Protein AF-A0A170VZI8-F1 (afdb_monomer)

Foldseek 3Di:
DDDDDDDDDPPDDDDDDPPQPPVSVVVVVVVVVVVLVVVLVVVVVVLQVLLVVLVVLVVVCVVVVHDSPDPVNVVSLVVVLCVCVVPVVSVVVCLVVCDVPPLDPPRDPVSNVSSVVSVVVVD

Structure (mmCIF, N/CA/C/O backbone):
data_AF-A0A170VZI8-F1
#
_entry.id   AF-A0A170VZI8-F1
#
loop_
_atom_site.group_PDB
_atom_site.id
_atom_site.type_symbol
_atom_site.label_atom_id
_atom_site.label_alt_id
_atom_site.label_comp_id
_atom_site.label_asym_id
_atom_site.label_entity_id
_atom_site.label_seq_id
_atom_site.pdbx_PDB_ins_code
_atom_site.Cartn_x
_atom_site.Cartn_y
_atom_site.Cartn_z
_atom_site.occupancy
_atom_site.B_iso_or_equiv
_atom_site.auth_seq_id
_atom_site.auth_comp_id
_atom_site.auth_asym_id
_atom_site.auth_atom_id
_atom_site.pdbx_PDB_model_num
ATOM 1 N N . GLY A 1 1 ? -12.229 -20.309 83.183 1.00 37.69 1 GLY A N 1
ATOM 2 C CA . GLY A 1 1 ? -13.522 -20.922 82.845 1.00 37.69 1 GLY A CA 1
ATOM 3 C C . GLY A 1 1 ? -14.065 -20.205 81.638 1.00 37.69 1 GLY A C 1
ATOM 4 O O . GLY A 1 1 ? -14.194 -18.992 81.699 1.00 37.69 1 GLY A O 1
ATOM 5 N N . SER A 1 2 ? -14.248 -20.953 80.557 1.00 46.59 2 SER A N 1
ATOM 6 C CA . SER A 1 2 ? -14.752 -20.551 79.240 1.00 46.59 2 SER A CA 1
ATOM 7 C C . SER A 1 2 ? -16.246 -20.204 79.231 1.00 46.59 2 SER A C 1
ATOM 9 O O . SER A 1 2 ? -16.971 -20.709 80.084 1.00 46.59 2 SER A O 1
ATOM 11 N N . SER A 1 3 ? -16.678 -19.429 78.224 1.00 44.25 3 SER A N 1
ATOM 12 C CA . SER A 1 3 ? -17.831 -19.664 77.311 1.00 44.25 3 SER A CA 1
ATOM 13 C C . SER A 1 3 ? -17.948 -18.420 76.396 1.00 44.25 3 SER A C 1
ATOM 15 O O . SER A 1 3 ? -18.039 -17.325 76.937 1.00 44.25 3 SER A O 1
ATOM 17 N N . SER A 1 4 ? -17.748 -18.435 75.064 1.00 51.22 4 SER A N 1
ATOM 18 C CA . SER A 1 4 ? -18.505 -19.111 73.972 1.00 51.22 4 SER A CA 1
ATOM 19 C C . SER A 1 4 ? -19.983 -18.691 73.960 1.00 51.22 4 SER A C 1
ATOM 21 O O . SER A 1 4 ? -20.605 -18.786 75.012 1.00 51.22 4 SER A O 1
ATOM 23 N N . GLY A 1 5 ? -20.649 -18.271 72.879 1.00 46.31 5 GLY A N 1
ATOM 24 C CA . GLY A 1 5 ? -20.336 -17.890 71.489 1.00 46.31 5 GLY A CA 1
ATOM 25 C C . GLY A 1 5 ? -21.272 -16.711 71.118 1.00 46.31 5 GLY A C 1
ATOM 26 O O . GLY A 1 5 ? -21.998 -16.228 71.981 1.00 46.31 5 GLY A O 1
ATOM 27 N N . ASP A 1 6 ? -21.241 -16.127 69.927 1.00 46.81 6 ASP A N 1
ATOM 28 C CA . ASP A 1 6 ? -21.907 -16.688 68.748 1.00 46.81 6 ASP A CA 1
ATOM 29 C C . ASP A 1 6 ? -21.409 -15.977 67.482 1.00 46.81 6 ASP A C 1
ATOM 31 O O . ASP A 1 6 ? -21.193 -14.761 67.466 1.00 46.81 6 ASP A O 1
ATOM 35 N N . GLU A 1 7 ? -21.190 -16.773 66.446 1.00 54.03 7 GLU A N 1
ATOM 36 C CA . GLU A 1 7 ? -20.773 -16.365 65.116 1.00 54.03 7 GLU A CA 1
ATOM 37 C C . GLU A 1 7 ? -21.988 -15.805 64.365 1.00 54.03 7 GLU A C 1
ATOM 39 O O . GLU A 1 7 ? -23.049 -16.418 64.333 1.00 54.03 7 GLU A O 1
ATOM 44 N N . SER A 1 8 ? -21.842 -14.653 63.716 1.00 51.91 8 SER A N 1
ATOM 45 C CA . SER A 1 8 ? -22.744 -14.255 62.633 1.00 51.91 8 SER A CA 1
ATOM 46 C C . SER A 1 8 ? -21.906 -14.044 61.383 1.00 51.91 8 SER A C 1
ATOM 48 O O . SER A 1 8 ? -21.394 -12.962 61.106 1.00 51.91 8 SER A O 1
ATOM 50 N N . ASP A 1 9 ? -21.719 -15.170 60.698 1.00 50.62 9 ASP A N 1
ATOM 51 C CA . ASP A 1 9 ? -21.554 -15.275 59.256 1.00 50.62 9 ASP A CA 1
ATOM 52 C C . ASP A 1 9 ? -22.737 -14.564 58.578 1.00 50.62 9 ASP A C 1
ATOM 54 O O . ASP A 1 9 ? -23.856 -15.069 58.586 1.00 50.62 9 ASP A O 1
ATOM 58 N N . ASP A 1 10 ? -22.491 -13.373 58.032 1.00 47.78 10 ASP A N 1
ATOM 59 C CA . ASP A 1 10 ? -23.271 -12.849 56.909 1.00 47.78 10 ASP A CA 1
ATOM 60 C C . ASP A 1 10 ? -22.325 -12.764 55.711 1.00 47.78 10 ASP A C 1
ATOM 62 O O . ASP A 1 10 ? -21.735 -11.742 55.352 1.00 47.78 10 ASP A O 1
ATOM 66 N N . SER A 1 11 ? -22.094 -13.940 55.149 1.00 51.34 11 SER A N 1
ATOM 67 C CA . SER A 1 11 ? -21.756 -14.095 53.754 1.00 51.34 11 SER A CA 1
ATOM 68 C C . SER A 1 11 ? -22.866 -13.485 52.885 1.00 51.34 11 SER A C 1
ATOM 70 O O . SER A 1 11 ? -24.048 -13.701 53.126 1.00 51.34 11 SER A O 1
ATOM 72 N N . LEU A 1 12 ? -22.442 -12.824 51.796 1.00 53.53 12 LEU A N 1
ATOM 73 C CA . LEU A 1 12 ? -23.236 -12.374 50.636 1.00 53.53 12 LEU A CA 1
ATOM 74 C C . LEU A 1 12 ? -23.753 -10.921 50.659 1.00 53.53 12 LEU A C 1
ATOM 76 O O . LEU A 1 12 ? -24.951 -10.663 50.691 1.00 53.53 12 LEU A O 1
ATOM 80 N N . THR A 1 13 ? -22.867 -9.972 50.340 1.00 51.31 13 THR A N 1
ATOM 81 C CA . THR A 1 13 ? -23.243 -8.918 49.380 1.00 51.31 13 THR A CA 1
ATOM 82 C C . THR A 1 13 ? -22.274 -8.936 48.202 1.00 51.31 13 THR A C 1
ATOM 84 O O . THR A 1 13 ? -21.054 -8.960 48.342 1.00 51.31 13 THR A O 1
ATOM 87 N N . GLY A 1 14 ? -22.857 -9.122 47.021 1.00 46.75 14 GLY A N 1
ATOM 88 C CA . GLY A 1 14 ? -22.203 -9.620 45.823 1.00 46.75 14 GLY A CA 1
ATOM 89 C C . GLY A 1 14 ? -21.134 -8.697 45.251 1.00 46.75 14 GLY A C 1
ATOM 90 O O . GLY A 1 14 ? -21.361 -7.517 45.042 1.00 46.75 14 GLY A O 1
ATOM 91 N N . ARG A 1 15 ? -19.988 -9.286 44.907 1.00 52.03 15 ARG A N 1
ATOM 92 C CA . ARG A 1 15 ? -19.486 -9.438 43.527 1.00 52.03 15 ARG A CA 1
ATOM 93 C C . ARG A 1 15 ? -20.169 -8.551 42.461 1.00 52.03 15 ARG A C 1
ATOM 95 O O . ARG A 1 15 ? -20.765 -9.065 41.517 1.00 52.03 15 ARG A O 1
ATOM 102 N N . GLY A 1 16 ? -20.076 -7.237 42.609 1.00 51.66 16 GLY A N 1
ATOM 103 C CA . GLY A 1 16 ? -20.699 -6.284 41.702 1.00 51.66 16 GLY A CA 1
ATOM 104 C C . GLY A 1 16 ? -20.208 -4.871 41.952 1.00 51.66 16 GLY A C 1
ATOM 105 O O . GLY A 1 16 ? -20.904 -4.136 42.630 1.00 51.66 16 GLY A O 1
ATOM 106 N N . ASP A 1 17 ? -19.016 -4.538 41.443 1.00 53.81 17 ASP A N 1
ATOM 107 C CA . ASP A 1 17 ? -18.776 -3.282 40.704 1.00 53.81 17 ASP A CA 1
ATOM 108 C C . ASP A 1 17 ? -17.376 -3.215 40.048 1.00 53.81 17 ASP A C 1
ATOM 110 O O . ASP A 1 17 ? -16.732 -2.177 40.026 1.00 53.81 17 ASP A O 1
ATOM 114 N N . ASP A 1 18 ? -16.886 -4.304 39.443 1.00 59.69 18 ASP A N 1
ATOM 115 C CA . ASP A 1 18 ? -15.772 -4.208 38.472 1.00 59.69 18 ASP A CA 1
ATOM 116 C C . ASP A 1 18 ? -16.323 -3.828 37.080 1.00 59.69 18 ASP A C 1
ATOM 118 O O . ASP A 1 18 ? -15.967 -4.397 36.046 1.00 59.69 18 ASP A O 1
ATOM 122 N N . LYS A 1 19 ? -17.297 -2.909 37.043 1.00 65.31 19 LYS A N 1
ATOM 123 C CA . LYS A 1 19 ? -17.692 -2.255 35.797 1.00 65.31 19 LYS A CA 1
ATOM 124 C C . LYS A 1 19 ? -16.753 -1.063 35.635 1.00 65.31 19 LYS A C 1
ATOM 126 O O . LYS A 1 19 ? -16.730 -0.221 36.532 1.00 65.31 19 LYS A O 1
ATOM 131 N N . PRO A 1 20 ? -15.960 -0.989 34.550 1.00 72.06 20 PRO A N 1
ATOM 132 C CA . PRO A 1 20 ? -15.118 0.175 34.319 1.00 72.06 20 PRO A CA 1
ATOM 133 C C . PRO A 1 20 ? -16.000 1.423 34.365 1.00 72.06 20 PRO A C 1
ATOM 135 O O . PRO A 1 20 ? -17.077 1.445 33.766 1.00 72.06 20 PRO A O 1
ATOM 138 N N . THR A 1 21 ? -15.576 2.424 35.138 1.00 87.19 21 THR A N 1
ATOM 139 C CA . THR A 1 21 ? -16.302 3.692 35.229 1.00 87.19 21 THR A CA 1
ATOM 140 C C . THR A 1 21 ? -16.363 4.345 33.850 1.00 87.19 21 THR A C 1
ATOM 142 O O . THR A 1 21 ? -15.489 4.106 33.018 1.00 87.19 21 THR A O 1
ATOM 145 N N . GLU A 1 22 ? -17.363 5.191 33.609 1.00 87.19 22 GLU A N 1
ATOM 146 C CA . GLU A 1 22 ? -17.522 5.889 32.322 1.00 87.19 22 GLU A CA 1
ATOM 147 C C . GLU A 1 22 ? -16.230 6.607 31.892 1.00 87.19 22 GLU A C 1
ATOM 149 O O . GLU A 1 22 ? -15.781 6.471 30.762 1.00 87.19 22 GLU A O 1
ATOM 154 N N . GLU A 1 23 ? -15.550 7.261 32.839 1.00 89.38 23 GLU A N 1
ATOM 155 C CA . GLU A 1 23 ? -14.252 7.911 32.611 1.00 89.38 23 GLU A CA 1
ATOM 156 C C . GLU A 1 23 ? -13.143 6.910 32.224 1.00 89.38 23 GLU A C 1
ATOM 158 O O . GLU A 1 23 ? -12.278 7.201 31.396 1.00 89.38 23 GLU A O 1
ATOM 163 N N . MET A 1 24 ? -13.144 5.703 32.808 1.00 87.94 24 MET A N 1
ATOM 164 C CA . MET A 1 24 ? -12.201 4.648 32.423 1.00 87.94 24 MET A CA 1
ATOM 165 C C . MET A 1 24 ? -12.496 4.114 31.021 1.00 87.94 24 MET A C 1
ATOM 167 O O . MET A 1 24 ? -11.546 3.808 30.302 1.00 87.94 24 MET A O 1
ATOM 171 N N . VAL A 1 25 ? -13.771 4.012 30.636 1.00 90.94 25 VAL A N 1
ATOM 172 C CA . VAL A 1 25 ? -14.189 3.597 29.289 1.00 90.94 25 VAL A CA 1
ATOM 173 C C . VAL A 1 25 ? -13.769 4.644 28.262 1.00 90.94 25 VAL A C 1
ATOM 175 O O . VAL A 1 25 ? -13.033 4.300 27.341 1.00 90.94 25 VAL A O 1
ATOM 178 N N . GLU A 1 26 ? -14.106 5.916 28.478 1.00 93.62 26 GLU A N 1
ATOM 179 C CA . GLU A 1 26 ? -13.750 7.027 27.584 1.00 93.62 26 GLU A CA 1
ATOM 180 C C . GLU A 1 26 ? -12.230 7.092 27.354 1.00 93.62 26 GLU A C 1
ATOM 182 O O . GLU A 1 26 ? -11.742 7.159 26.225 1.00 93.62 26 GLU A O 1
ATOM 187 N N . ARG A 1 27 ? -11.441 6.943 28.425 1.00 92.38 27 ARG A N 1
ATOM 188 C CA . ARG A 1 27 ? -9.978 6.916 28.319 1.00 92.38 27 ARG A CA 1
ATOM 189 C C . ARG A 1 27 ? -9.447 5.682 27.583 1.00 92.38 27 ARG A C 1
ATOM 191 O O . ARG A 1 27 ? -8.376 5.742 26.972 1.00 92.38 27 ARG A O 1
ATOM 198 N N . MET A 1 28 ? -10.116 4.535 27.692 1.00 92.06 28 MET A N 1
ATOM 199 C CA . MET A 1 28 ? -9.748 3.340 26.926 1.00 92.06 28 MET A CA 1
ATOM 200 C C . MET A 1 28 ? -10.073 3.512 25.440 1.00 92.06 28 MET A C 1
ATOM 202 O O . MET A 1 28 ? -9.267 3.091 24.609 1.00 92.06 28 MET A O 1
ATOM 206 N N . GLU A 1 29 ? -11.187 4.161 25.111 1.00 93.50 29 GLU A N 1
ATOM 207 C CA . GLU A 1 29 ? -11.583 4.478 23.737 1.00 93.50 29 GLU A CA 1
ATOM 208 C C . GLU A 1 29 ? -10.603 5.461 23.080 1.00 93.50 29 GLU A C 1
ATOM 210 O O . GLU A 1 29 ? -10.072 5.159 22.013 1.00 93.50 29 GLU A O 1
ATOM 215 N N . GLU A 1 30 ? -10.229 6.553 23.756 1.00 95.19 30 GLU A N 1
ATOM 216 C CA . GLU A 1 30 ? -9.240 7.521 23.245 1.00 95.19 30 GLU A CA 1
ATOM 217 C C . GLU A 1 30 ? -7.880 6.855 22.943 1.00 95.19 30 GLU A C 1
ATOM 219 O O . GLU A 1 30 ? -7.228 7.101 21.918 1.00 95.19 30 GLU A O 1
ATOM 224 N N . ARG A 1 31 ? -7.443 5.948 23.827 1.00 94.31 31 ARG A N 1
ATOM 225 C CA . ARG A 1 31 ? -6.212 5.168 23.626 1.00 94.31 31 ARG A CA 1
ATOM 226 C C . ARG A 1 31 ? -6.326 4.216 22.444 1.00 94.31 31 ARG A C 1
ATOM 228 O O . ARG A 1 31 ? -5.343 4.035 21.724 1.00 94.31 31 ARG A O 1
ATOM 235 N N . LEU A 1 32 ? -7.489 3.594 22.263 1.00 93.81 32 LEU A N 1
ATOM 236 C CA . LEU A 1 32 ? -7.747 2.702 21.142 1.00 93.81 32 LEU A CA 1
ATOM 237 C C . LEU A 1 32 ? -7.690 3.469 19.817 1.00 93.81 32 LEU A C 1
ATOM 239 O O . LEU A 1 32 ? -7.010 3.016 18.898 1.00 93.81 32 LEU A O 1
ATOM 243 N N . GLU A 1 33 ? -8.329 4.635 19.732 1.00 95.06 33 GLU A N 1
ATOM 244 C CA . GLU A 1 33 ? -8.301 5.487 18.538 1.00 95.06 33 GLU A CA 1
ATOM 245 C C . GLU A 1 33 ? -6.880 5.936 18.192 1.00 95.06 33 GLU A C 1
ATOM 247 O O . GLU A 1 33 ? -6.450 5.819 17.042 1.00 95.06 33 GLU A O 1
ATOM 252 N N . THR A 1 34 ? -6.111 6.366 19.197 1.00 96.00 34 THR A N 1
ATOM 253 C CA . THR A 1 34 ? -4.702 6.747 19.018 1.00 96.00 34 THR A CA 1
ATOM 254 C C . THR A 1 34 ? -3.883 5.575 18.472 1.00 96.00 34 THR A C 1
ATOM 256 O O . THR A 1 34 ? -3.192 5.709 17.462 1.00 96.00 34 THR A O 1
ATOM 259 N N . ALA A 1 35 ? -4.009 4.393 19.085 1.00 95.81 35 ALA A N 1
ATOM 260 C CA . ALA A 1 35 ? -3.281 3.201 18.660 1.00 95.81 35 ALA A CA 1
ATOM 261 C C . ALA A 1 35 ? -3.666 2.751 17.239 1.00 95.81 35 ALA A C 1
ATOM 263 O O . ALA A 1 35 ? -2.806 2.327 16.464 1.00 95.81 35 ALA A O 1
ATOM 264 N N . GLN A 1 36 ? -4.945 2.863 16.871 1.00 93.12 36 GLN A N 1
ATOM 265 C CA . GLN A 1 36 ? -5.414 2.582 15.513 1.00 93.12 36 GLN A CA 1
ATOM 266 C C . GLN A 1 36 ? -4.866 3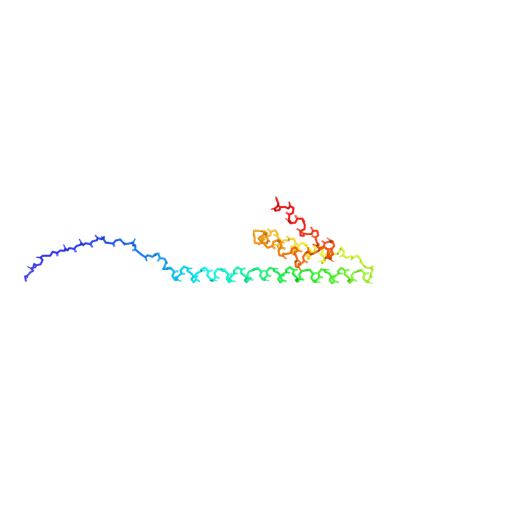.595 14.498 1.00 93.12 36 GLN A C 1
ATOM 268 O O . GLN A 1 36 ? -4.482 3.204 13.392 1.00 93.12 36 GLN A O 1
ATOM 273 N N . GLY A 1 37 ? -4.788 4.875 14.868 1.00 95.25 37 GLY A N 1
ATOM 274 C CA . GLY A 1 37 ? -4.157 5.921 14.064 1.00 95.25 37 GLY A CA 1
ATOM 275 C C . GLY A 1 37 ? -2.676 5.636 13.807 1.00 95.25 37 GLY A C 1
ATOM 276 O O . GLY A 1 37 ? -2.228 5.657 12.657 1.00 95.25 37 GLY A O 1
ATOM 277 N N . ASP A 1 38 ? -1.931 5.276 14.850 1.00 96.25 38 ASP A N 1
ATOM 278 C CA . ASP A 1 38 ? -0.516 4.909 14.746 1.00 96.25 38 ASP A CA 1
ATOM 279 C C . ASP A 1 38 ? -0.309 3.656 13.890 1.00 96.25 38 ASP A C 1
ATOM 281 O O . ASP A 1 38 ? 0.576 3.623 13.031 1.00 96.25 38 ASP A O 1
ATOM 285 N N . GLN A 1 39 ? -1.161 2.640 14.058 1.00 95.06 39 GLN A N 1
ATOM 286 C CA . GLN A 1 39 ? -1.125 1.432 13.236 1.00 95.06 39 GLN A CA 1
ATOM 287 C C . GLN A 1 39 ? -1.368 1.751 11.755 1.00 95.06 39 GLN A C 1
ATOM 289 O O . GLN A 1 39 ? -0.627 1.266 10.894 1.00 95.06 39 GLN A O 1
ATOM 294 N N . LYS A 1 40 ? -2.364 2.590 11.442 1.00 95.00 40 LYS A N 1
ATOM 295 C CA . LYS A 1 40 ? -2.620 3.058 10.072 1.00 95.00 40 LYS A CA 1
ATOM 296 C C . LYS A 1 40 ? -1.388 3.754 9.498 1.00 95.00 40 LYS A C 1
ATOM 298 O O . LYS A 1 40 ? -0.956 3.423 8.394 1.00 95.00 40 LYS A O 1
ATOM 303 N N . ASN A 1 41 ? -0.805 4.685 10.249 1.00 96.31 41 ASN A N 1
ATOM 304 C CA . ASN A 1 41 ? 0.380 5.429 9.824 1.00 96.31 41 ASN A CA 1
ATOM 305 C C . ASN A 1 41 ? 1.574 4.503 9.569 1.00 96.31 41 ASN A C 1
ATOM 307 O O . ASN A 1 41 ? 2.285 4.676 8.579 1.00 96.31 41 ASN A O 1
ATOM 311 N N . LEU A 1 42 ? 1.762 3.478 10.403 1.00 96.56 42 LEU A N 1
ATOM 312 C CA . LEU A 1 42 ? 2.810 2.482 10.210 1.00 96.56 42 LEU A CA 1
ATOM 313 C C . LEU A 1 42 ? 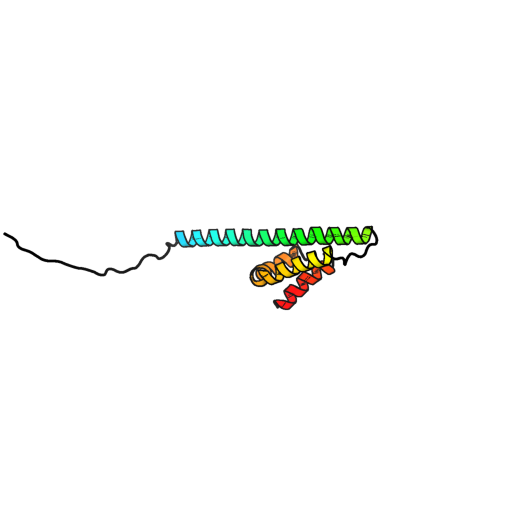2.643 1.730 8.882 1.00 96.56 42 LEU A C 1
ATOM 315 O O . LEU A 1 42 ? 3.612 1.602 8.133 1.00 96.56 42 LEU A O 1
ATOM 319 N N . PHE A 1 43 ? 1.427 1.283 8.550 1.00 96.50 43 PHE A N 1
ATOM 320 C CA . PHE A 1 43 ? 1.163 0.644 7.257 1.00 96.50 43 PHE A CA 1
ATOM 321 C C . PHE A 1 43 ? 1.434 1.586 6.083 1.00 96.50 43 PHE A C 1
ATOM 323 O O . PHE A 1 43 ? 2.095 1.180 5.128 1.00 96.50 43 PHE A O 1
ATOM 330 N N . LEU A 1 44 ? 0.992 2.846 6.162 1.00 96.44 44 LEU A N 1
ATOM 331 C CA . LEU A 1 44 ? 1.260 3.838 5.116 1.00 96.44 44 LEU A CA 1
ATOM 332 C C . LEU A 1 44 ? 2.763 4.025 4.883 1.00 96.44 44 LEU A C 1
ATOM 334 O O . LEU A 1 44 ? 3.209 4.000 3.737 1.00 96.44 44 LEU A O 1
ATOM 338 N N . ILE A 1 45 ? 3.556 4.133 5.953 1.00 97.50 45 ILE A N 1
ATOM 339 C CA . ILE A 1 45 ? 5.018 4.248 5.860 1.00 97.50 45 ILE A CA 1
ATOM 340 C C . ILE A 1 45 ? 5.619 3.004 5.199 1.00 97.50 45 ILE A C 1
ATOM 342 O O . ILE A 1 45 ? 6.477 3.129 4.325 1.00 97.50 45 ILE A O 1
ATOM 346 N N . ILE A 1 46 ? 5.178 1.804 5.587 1.00 97.19 46 ILE A N 1
ATOM 347 C CA . ILE A 1 46 ? 5.667 0.547 5.005 1.00 97.19 46 ILE A CA 1
ATOM 348 C C . ILE A 1 46 ? 5.378 0.503 3.499 1.00 97.19 46 ILE A C 1
ATOM 350 O O . ILE A 1 46 ? 6.295 0.264 2.711 1.00 97.19 46 ILE A O 1
ATOM 354 N N . PHE A 1 47 ? 4.141 0.781 3.083 1.00 98.00 47 PHE A N 1
ATOM 355 C CA . PHE A 1 47 ? 3.764 0.771 1.668 1.00 98.00 47 PHE A CA 1
ATOM 356 C C . PHE A 1 47 ? 4.499 1.842 0.867 1.00 98.00 47 PHE A C 1
ATOM 358 O O . PHE A 1 47 ? 5.037 1.543 -0.197 1.00 98.00 47 PHE A O 1
ATOM 365 N N . GLN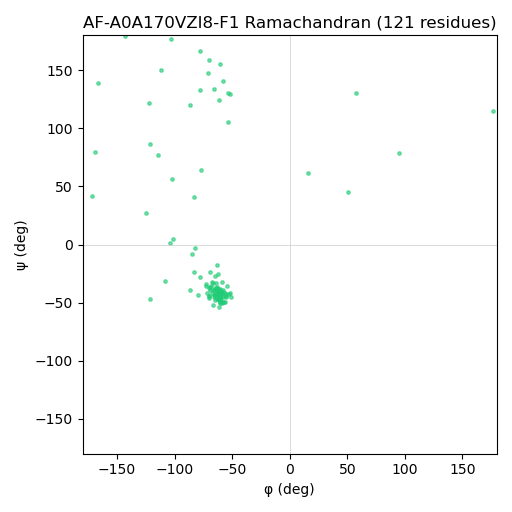 A 1 48 ? 4.620 3.056 1.405 1.00 97.94 48 GLN A N 1
ATOM 366 C CA . GLN A 1 48 ? 5.385 4.122 0.768 1.00 97.94 48 GLN A CA 1
ATOM 367 C C . GLN A 1 48 ? 6.855 3.725 0.573 1.00 97.94 48 GLN A C 1
ATOM 369 O O . GLN A 1 48 ? 7.433 4.001 -0.477 1.00 97.94 48 GLN A O 1
ATOM 374 N N . ARG A 1 49 ? 7.469 3.041 1.550 1.00 98.38 49 ARG A N 1
ATOM 375 C CA . ARG A 1 49 ? 8.847 2.543 1.423 1.00 98.38 49 ARG A CA 1
ATOM 376 C C . ARG A 1 49 ? 8.975 1.482 0.337 1.00 98.38 49 ARG A C 1
ATOM 378 O O . ARG A 1 49 ? 9.928 1.565 -0.431 1.00 98.38 49 ARG A O 1
ATOM 385 N N . PHE A 1 50 ? 8.034 0.541 0.242 1.00 98.44 50 PHE A N 1
ATOM 386 C CA . PHE A 1 50 ? 8.017 -0.443 -0.845 1.00 98.44 50 PHE A CA 1
ATOM 387 C C . PHE A 1 50 ? 7.869 0.214 -2.215 1.00 98.44 50 PHE A C 1
ATOM 389 O O . PHE A 1 50 ? 8.655 -0.087 -3.109 1.00 98.44 50 PHE A O 1
ATOM 396 N N . ILE A 1 51 ? 6.914 1.135 -2.363 1.00 98.19 51 ILE A N 1
ATOM 397 C CA . ILE A 1 51 ? 6.703 1.885 -3.607 1.00 98.19 51 ILE A CA 1
ATOM 398 C C . ILE A 1 51 ? 7.987 2.611 -4.001 1.00 98.19 51 ILE A C 1
ATOM 400 O O . ILE A 1 51 ? 8.461 2.454 -5.117 1.00 98.19 51 ILE A O 1
ATOM 404 N N . MET A 1 52 ? 8.604 3.336 -3.066 1.00 98.25 52 MET A N 1
ATOM 405 C CA . MET A 1 52 ? 9.813 4.110 -3.337 1.00 98.25 52 MET A CA 1
ATOM 406 C C . MET A 1 52 ? 10.965 3.235 -3.859 1.00 98.25 52 MET A C 1
ATOM 408 O O . MET A 1 52 ? 11.559 3.571 -4.880 1.00 98.25 52 MET A O 1
ATOM 412 N N . ILE A 1 53 ? 11.269 2.110 -3.197 1.00 98.25 53 ILE A N 1
ATOM 413 C CA . ILE A 1 53 ? 12.393 1.248 -3.607 1.00 98.25 53 ILE A CA 1
ATOM 414 C C . ILE A 1 53 ? 12.104 0.471 -4.896 1.00 98.25 53 ILE A C 1
ATOM 416 O O . ILE A 1 53 ? 13.018 0.242 -5.686 1.00 98.25 53 ILE A O 1
ATOM 420 N N . LEU A 1 54 ? 10.852 0.060 -5.121 1.00 98.56 54 LEU A N 1
ATOM 421 C CA . LEU A 1 54 ? 10.456 -0.633 -6.346 1.00 98.56 54 LEU A CA 1
ATOM 422 C C . LEU A 1 54 ? 10.486 0.333 -7.532 1.00 98.56 54 LEU A C 1
ATOM 424 O O . LEU A 1 54 ? 11.082 0.004 -8.552 1.00 98.56 54 LEU A O 1
ATOM 428 N N . SER A 1 55 ? 9.937 1.540 -7.380 1.00 98.31 55 SER A N 1
ATOM 429 C CA . SER A 1 55 ? 9.982 2.572 -8.418 1.00 98.31 55 SER A CA 1
ATOM 430 C C . SER A 1 55 ? 11.416 2.988 -8.746 1.00 98.31 55 SER A C 1
ATOM 432 O O . SER A 1 55 ? 11.755 3.094 -9.921 1.00 98.31 55 SER A O 1
ATOM 434 N N . GLU A 1 56 ? 12.289 3.165 -7.744 1.00 98.19 56 GLU A N 1
ATOM 435 C CA . GLU A 1 56 ? 13.713 3.450 -7.990 1.00 98.19 56 GLU A CA 1
ATOM 436 C C . GLU A 1 56 ? 14.369 2.340 -8.824 1.00 98.19 56 GLU A C 1
ATOM 438 O O . GLU A 1 56 ? 15.097 2.622 -9.777 1.00 98.19 56 GLU A O 1
ATOM 443 N N . HIS A 1 57 ? 14.098 1.075 -8.489 1.00 98.19 57 HIS A N 1
ATOM 444 C CA . HIS A 1 57 ? 14.627 -0.071 -9.224 1.00 98.19 57 HIS A CA 1
ATOM 445 C C . HIS A 1 57 ? 14.140 -0.108 -10.675 1.00 98.19 57 HIS A C 1
ATOM 447 O O . HIS A 1 57 ? 14.956 -0.266 -11.582 1.00 98.19 57 HIS A O 1
ATOM 453 N N . LEU A 1 58 ? 12.839 0.086 -10.901 1.00 97.88 58 LEU A N 1
ATOM 454 C CA . LEU A 1 58 ? 12.247 0.095 -12.241 1.00 97.88 58 LEU A CA 1
ATOM 455 C C . LEU A 1 58 ? 12.843 1.212 -13.107 1.00 97.88 58 LEU A C 1
ATOM 457 O O . LEU A 1 58 ? 13.320 0.941 -14.207 1.00 97.88 58 LEU A O 1
ATOM 461 N N . VAL A 1 59 ? 12.926 2.435 -12.573 1.00 97.94 59 VAL A N 1
ATOM 462 C CA . VAL A 1 59 ? 13.523 3.586 -13.273 1.00 97.94 59 VAL A CA 1
ATOM 463 C C . VAL A 1 59 ? 15.002 3.349 -13.587 1.00 97.94 59 VAL A C 1
ATOM 465 O O . VAL A 1 59 ? 15.467 3.673 -14.682 1.00 97.94 59 VAL A O 1
ATOM 468 N N . ARG A 1 60 ? 15.764 2.769 -12.652 1.00 97.50 60 ARG A N 1
ATOM 469 C CA . ARG A 1 60 ? 17.182 2.452 -12.874 1.00 97.50 60 ARG A CA 1
ATOM 470 C C . ARG A 1 60 ? 17.357 1.392 -13.963 1.00 97.50 60 ARG A C 1
ATOM 472 O O . ARG A 1 60 ? 18.241 1.541 -14.800 1.00 97.50 60 ARG A O 1
ATOM 479 N N . CYS A 1 61 ? 16.543 0.339 -13.957 1.00 97.56 61 CYS A N 1
ATOM 480 C CA . CYS A 1 61 ? 16.586 -0.699 -14.985 1.00 97.56 61 CYS A CA 1
ATOM 481 C C . CYS A 1 61 ? 16.230 -0.155 -16.372 1.00 97.56 61 CYS A C 1
ATOM 483 O O . CYS A 1 61 ? 16.936 -0.474 -17.326 1.00 97.56 61 CYS A O 1
ATOM 485 N N . ASP A 1 62 ? 15.215 0.705 -16.466 1.00 96.50 62 ASP A N 1
ATOM 486 C CA . ASP A 1 62 ? 14.842 1.379 -17.714 1.00 96.50 62 ASP A CA 1
ATOM 487 C C . ASP A 1 62 ? 15.984 2.270 -18.235 1.00 96.50 62 ASP A C 1
ATOM 489 O O . ASP A 1 62 ? 16.425 2.133 -19.376 1.00 96.50 62 ASP A O 1
ATOM 493 N N . THR A 1 63 ? 16.573 3.090 -17.355 1.00 97.69 63 THR A N 1
ATOM 494 C CA . THR A 1 63 ? 17.709 3.973 -17.689 1.00 97.69 63 THR A CA 1
ATOM 495 C C . THR A 1 63 ? 18.934 3.194 -18.179 1.00 97.69 63 THR A C 1
ATOM 497 O O . THR A 1 63 ? 19.604 3.604 -19.127 1.00 97.69 63 THR A O 1
ATOM 500 N N . ASP A 1 64 ? 19.235 2.063 -17.540 1.00 97.19 64 ASP A N 1
ATOM 501 C CA . ASP A 1 64 ? 20.376 1.210 -17.880 1.00 97.19 64 ASP A CA 1
ATOM 502 C C . ASP A 1 64 ? 20.089 0.252 -19.055 1.00 97.19 64 ASP A C 1
ATOM 504 O O . ASP A 1 64 ? 20.983 -0.503 -19.451 1.00 97.19 64 ASP A O 1
ATOM 508 N N . ASN A 1 65 ? 18.860 0.243 -19.590 1.00 96.00 65 ASN A N 1
ATOM 509 C CA . ASN A 1 65 ? 18.360 -0.723 -20.571 1.00 96.00 65 ASN A CA 1
ATOM 510 C C . ASN A 1 65 ? 18.599 -2.188 -20.140 1.00 96.00 65 ASN A C 1
ATOM 512 O O . ASN A 1 65 ? 19.094 -3.023 -20.905 1.00 96.00 65 ASN A O 1
ATOM 516 N N . LYS A 1 66 ? 18.300 -2.482 -18.869 1.00 95.62 66 LYS A N 1
ATOM 517 C CA . LYS A 1 66 ? 18.423 -3.804 -18.238 1.00 95.62 66 LYS A CA 1
ATOM 518 C C . LYS A 1 66 ? 17.051 -4.372 -17.910 1.00 95.62 66 LYS A C 1
ATOM 520 O O . LYS A 1 66 ? 16.128 -3.649 -17.553 1.00 95.62 66 LYS A O 1
ATOM 525 N N . GLU A 1 67 ? 16.952 -5.696 -17.924 1.00 96.38 67 GLU A N 1
ATOM 526 C CA . GLU A 1 67 ? 15.761 -6.397 -17.450 1.00 96.38 67 GLU A CA 1
ATOM 527 C C . GLU A 1 67 ? 15.517 -6.106 -15.959 1.00 96.38 67 GLU A C 1
ATOM 529 O O . GLU A 1 67 ? 16.397 -6.307 -15.112 1.00 96.38 67 GLU A O 1
ATOM 534 N N . PHE A 1 68 ? 14.323 -5.603 -15.636 1.00 97.19 68 PHE A N 1
ATOM 535 C CA . PHE A 1 68 ? 13.949 -5.303 -14.254 1.00 97.19 68 PHE A CA 1
ATOM 536 C C . PHE A 1 68 ? 13.556 -6.556 -13.468 1.00 97.19 68 PHE A C 1
ATOM 538 O O . PHE A 1 68 ? 13.749 -6.579 -12.249 1.00 97.19 68 PHE A O 1
ATOM 545 N N . ASP A 1 69 ? 13.046 -7.586 -14.153 1.00 97.00 69 ASP A N 1
ATOM 546 C CA . ASP A 1 69 ? 12.515 -8.821 -13.572 1.00 97.00 69 ASP A CA 1
ATOM 547 C C . ASP A 1 69 ? 13.625 -9.786 -13.123 1.00 97.00 69 ASP A C 1
ATOM 549 O O . ASP A 1 69 ? 13.815 -10.894 -13.623 1.00 97.00 69 ASP A O 1
ATOM 553 N N . ASN A 1 70 ? 14.401 -9.333 -12.146 1.00 96.25 70 ASN A N 1
ATOM 554 C CA . ASN A 1 70 ? 15.470 -10.102 -11.536 1.00 96.25 70 ASN A CA 1
ATOM 555 C C . ASN A 1 70 ? 15.062 -10.658 -10.162 1.00 96.25 70 ASN A C 1
ATOM 557 O O . ASN A 1 70 ? 13.986 -10.386 -9.626 1.00 96.25 70 ASN A O 1
ATOM 561 N N . TYR A 1 71 ? 15.962 -11.434 -9.555 1.00 97.75 71 TYR A N 1
ATOM 562 C CA . TYR A 1 71 ? 15.726 -12.056 -8.251 1.00 97.75 71 TYR A CA 1
ATOM 563 C C . TYR A 1 71 ? 15.347 -11.050 -7.152 1.00 97.75 71 TYR A C 1
ATOM 565 O O . TYR A 1 71 ? 14.437 -11.314 -6.367 1.00 97.75 71 TYR A O 1
ATOM 573 N N . TRP A 1 72 ? 16.021 -9.896 -7.096 1.00 97.69 72 TRP A N 1
ATOM 574 C CA . TRP A 1 72 ? 15.743 -8.873 -6.088 1.00 97.69 72 TRP A CA 1
ATOM 575 C C . TRP A 1 72 ? 14.348 -8.275 -6.274 1.00 97.69 72 TRP A C 1
ATOM 577 O O . TRP A 1 72 ? 13.613 -8.139 -5.295 1.00 97.69 72 TRP A O 1
ATOM 587 N N . TYR A 1 73 ? 13.959 -7.985 -7.518 1.00 98.31 73 TYR A N 1
ATOM 588 C CA . TYR A 1 73 ? 12.631 -7.466 -7.835 1.00 98.31 73 TYR A CA 1
ATOM 589 C C . TYR A 1 73 ? 11.539 -8.463 -7.443 1.00 98.31 73 TYR A C 1
ATOM 591 O O . TYR A 1 73 ? 10.678 -8.124 -6.634 1.00 98.31 73 TYR A O 1
ATOM 599 N N . ARG A 1 74 ? 11.632 -9.717 -7.913 1.00 98.00 74 ARG A N 1
ATOM 600 C CA . ARG A 1 74 ? 10.666 -10.787 -7.596 1.00 98.00 74 ARG A CA 1
ATOM 601 C C . ARG A 1 74 ? 10.513 -11.001 -6.094 1.00 98.00 74 ARG A C 1
ATOM 603 O O . ARG A 1 74 ? 9.403 -11.155 -5.590 1.00 98.00 74 ARG A O 1
ATOM 610 N N . TRP A 1 75 ? 11.626 -10.978 -5.362 1.00 97.94 75 TRP A N 1
ATOM 611 C CA . TRP A 1 75 ? 11.600 -11.090 -3.90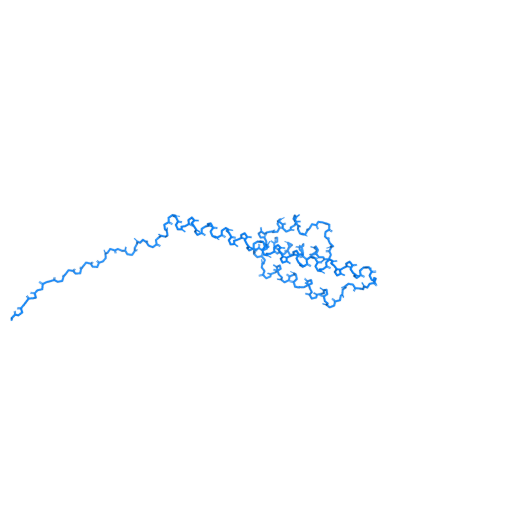9 1.00 97.94 75 TRP A CA 1
ATOM 612 C C . TRP A 1 75 ? 10.916 -9.888 -3.250 1.00 97.94 75 TRP A C 1
ATOM 614 O O . TRP A 1 75 ? 10.086 -10.058 -2.359 1.00 97.94 75 TRP A O 1
ATOM 624 N N . THR A 1 76 ? 11.246 -8.672 -3.684 1.00 98.25 76 THR A N 1
ATOM 625 C CA . THR A 1 76 ? 10.742 -7.433 -3.077 1.00 98.25 76 THR A CA 1
ATOM 626 C C . THR A 1 76 ? 9.255 -7.239 -3.354 1.00 98.25 76 THR A C 1
ATOM 628 O O . THR A 1 76 ? 8.496 -6.956 -2.427 1.00 98.25 76 THR A O 1
ATOM 631 N N . ILE A 1 77 ? 8.808 -7.473 -4.589 1.00 97.94 77 ILE A N 1
ATOM 632 C CA . ILE A 1 77 ? 7.388 -7.394 -4.934 1.00 97.94 77 ILE A CA 1
ATOM 633 C C . ILE A 1 77 ? 6.576 -8.516 -4.270 1.00 97.94 77 ILE A C 1
ATOM 635 O O . ILE A 1 77 ? 5.481 -8.269 -3.769 1.00 97.9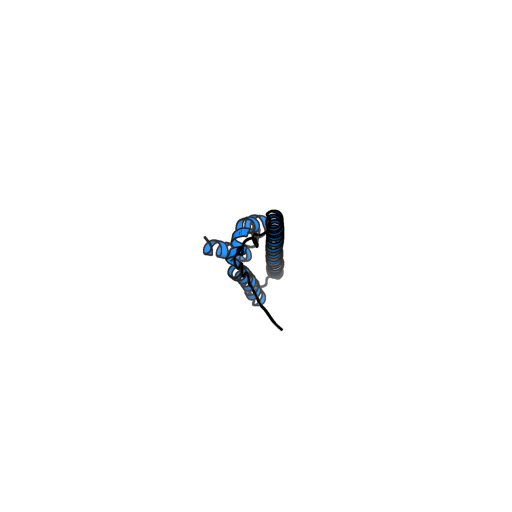4 77 ILE A O 1
ATOM 639 N N . GLY A 1 78 ? 7.150 -9.717 -4.128 1.00 97.75 78 GLY A N 1
ATOM 640 C CA . GLY A 1 78 ? 6.546 -10.798 -3.345 1.00 97.75 78 GLY A CA 1
ATOM 641 C C . GLY A 1 78 ? 6.417 -10.462 -1.853 1.00 97.75 78 GLY A C 1
ATOM 642 O O . GLY A 1 78 ? 5.450 -10.856 -1.201 1.00 97.75 78 GLY A O 1
ATOM 643 N N . ARG A 1 79 ? 7.348 -9.681 -1.286 1.00 98.19 79 ARG A N 1
ATOM 644 C CA . ARG A 1 79 ? 7.231 -9.175 0.093 1.00 98.19 79 ARG A CA 1
ATOM 645 C C . ARG A 1 79 ? 6.118 -8.146 0.235 1.00 98.19 79 ARG A C 1
ATOM 647 O O . ARG A 1 79 ? 5.396 -8.213 1.226 1.00 98.19 79 ARG A O 1
ATOM 654 N N . LEU A 1 80 ? 5.946 -7.261 -0.746 1.00 98.12 80 LEU A N 1
ATOM 655 C CA . LEU A 1 80 ? 4.812 -6.339 -0.787 1.00 98.12 80 LEU A CA 1
ATOM 656 C C . LEU A 1 80 ? 3.479 -7.109 -0.812 1.00 98.12 80 LEU A C 1
ATOM 658 O O . LEU A 1 80 ? 2.622 -6.864 0.034 1.00 98.12 80 LEU A O 1
ATOM 662 N N . GLN A 1 81 ? 3.344 -8.097 -1.703 1.00 96.69 81 GLN A N 1
ATOM 663 C CA . GLN A 1 81 ? 2.180 -8.994 -1.754 1.00 96.69 81 GLN A CA 1
ATOM 664 C C . GLN A 1 81 ? 1.928 -9.691 -0.410 1.00 96.69 81 GLN A C 1
ATOM 666 O O . GLN A 1 81 ? 0.799 -9.740 0.074 1.00 96.69 81 GLN A O 1
ATOM 671 N N . HIS A 1 82 ? 2.979 -10.204 0.231 1.00 96.25 82 HIS A N 1
ATOM 672 C CA . HIS A 1 82 ? 2.843 -10.870 1.521 1.00 96.25 82 HIS A CA 1
ATOM 673 C C . HIS A 1 82 ? 2.337 -9.922 2.620 1.00 96.25 82 HIS A C 1
ATOM 675 O O . HIS A 1 82 ? 1.505 -10.340 3.418 1.00 96.25 82 HIS A O 1
ATOM 681 N N . VAL A 1 83 ? 2.769 -8.653 2.655 1.00 96.31 83 VAL A N 1
ATOM 682 C CA . VAL A 1 83 ? 2.250 -7.668 3.627 1.00 96.31 83 VAL A CA 1
ATOM 683 C C . VAL A 1 83 ? 0.744 -7.461 3.454 1.00 96.31 83 VAL A C 1
ATOM 685 O O . VAL A 1 83 ? 0.025 -7.441 4.452 1.00 96.31 83 VAL A O 1
ATOM 688 N N . PHE A 1 84 ? 0.259 -7.369 2.211 1.00 95.56 84 PHE A N 1
ATOM 689 C CA . PHE A 1 84 ? -1.176 -7.291 1.923 1.00 95.56 84 PHE A CA 1
ATOM 690 C C . PHE A 1 84 ? -1.938 -8.505 2.463 1.00 95.56 84 PHE A C 1
ATOM 692 O O . PHE A 1 84 ? -2.923 -8.347 3.180 1.00 95.56 84 PHE A O 1
ATOM 699 N N . LEU A 1 85 ? -1.463 -9.715 2.163 1.00 94.38 85 LEU A N 1
ATOM 700 C CA . LEU A 1 85 ? -2.158 -10.951 2.532 1.00 94.38 85 LEU A CA 1
ATOM 701 C C . LEU A 1 85 ? -2.091 -11.249 4.034 1.00 94.38 85 LEU A C 1
ATOM 703 O O . LEU A 1 85 ? -3.090 -11.646 4.623 1.00 94.38 85 LEU A O 1
ATOM 707 N N . ALA A 1 86 ? -0.941 -11.039 4.675 1.00 95.56 86 ALA A N 1
ATOM 708 C CA . ALA A 1 86 ? -0.758 -11.325 6.098 1.00 95.56 86 ALA A CA 1
ATOM 709 C C . ALA A 1 86 ? -1.550 -10.373 7.010 1.00 95.56 86 ALA A C 1
ATOM 711 O O . ALA A 1 86 ? -1.845 -10.716 8.154 1.00 95.56 86 ALA A O 1
ATOM 712 N N . HIS A 1 87 ? -1.887 -9.179 6.516 1.00 94.00 87 HIS A N 1
ATOM 713 C CA . HIS A 1 87 ? -2.569 -8.138 7.283 1.00 94.00 87 HIS A CA 1
ATOM 714 C C . HIS A 1 87 ? -3.866 -7.664 6.617 1.00 94.00 87 HIS A C 1
ATOM 716 O O . HIS A 1 87 ? -4.294 -6.529 6.842 1.00 94.00 87 HIS A O 1
ATOM 722 N N . HIS A 1 88 ? -4.500 -8.533 5.822 1.00 92.75 88 HIS A N 1
ATOM 723 C CA . HIS A 1 88 ? -5.629 -8.175 4.964 1.00 92.75 88 HIS A CA 1
ATOM 724 C C . HIS A 1 88 ? -6.760 -7.463 5.718 1.00 92.75 88 HIS A C 1
ATOM 726 O O . HIS A 1 88 ? -7.240 -6.444 5.238 1.00 92.75 88 HIS A O 1
ATOM 732 N N . GLU A 1 89 ? -7.127 -7.911 6.926 1.00 92.00 89 GLU A N 1
ATOM 733 C CA . GLU A 1 89 ? -8.209 -7.298 7.714 1.00 92.00 89 GLU A CA 1
ATOM 734 C C . GLU A 1 89 ? -7.974 -5.811 7.998 1.00 92.00 89 GLU A C 1
ATOM 736 O O . GLU A 1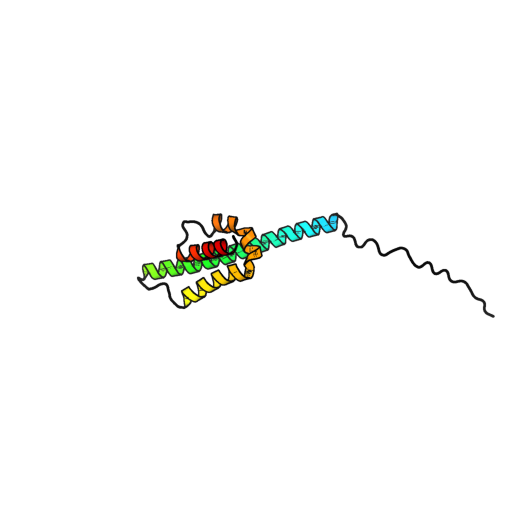 89 ? -8.910 -5.011 7.965 1.00 92.00 89 GLU A O 1
ATOM 741 N N . GLN A 1 90 ? -6.725 -5.431 8.280 1.00 90.56 90 GLN A N 1
ATOM 742 C CA . GLN A 1 90 ? -6.405 -4.049 8.637 1.00 90.56 90 GLN A CA 1
ATOM 743 C C . GLN A 1 90 ? -6.147 -3.218 7.393 1.00 90.56 90 GLN A C 1
ATOM 745 O O . GLN A 1 90 ? -6.614 -2.087 7.296 1.00 90.56 90 GLN A O 1
ATOM 750 N N . VAL A 1 91 ? -5.470 -3.803 6.407 1.00 92.25 91 VAL A N 1
ATOM 751 C CA . VAL A 1 91 ? -5.185 -3.130 5.141 1.00 92.25 91 VAL A CA 1
ATOM 752 C C . VAL A 1 91 ? -6.477 -2.841 4.370 1.00 92.25 91 VAL A C 1
ATOM 754 O O . VAL A 1 91 ? -6.620 -1.745 3.833 1.00 92.25 91 VAL A O 1
ATOM 757 N N . GLN A 1 92 ? -7.463 -3.745 4.409 1.00 93.31 92 GLN A N 1
ATOM 758 C CA . GLN A 1 92 ? -8.770 -3.561 3.772 1.00 93.31 92 GLN A CA 1
ATOM 759 C C . GLN A 1 92 ? -9.524 -2.340 4.321 1.00 93.31 92 GLN A C 1
ATOM 761 O O . GLN A 1 92 ? -10.128 -1.591 3.554 1.00 93.31 92 GLN A O 1
ATOM 766 N N . LYS A 1 93 ? -9.439 -2.072 5.633 1.00 92.44 93 LYS A N 1
ATOM 767 C CA . LYS A 1 93 ? -10.033 -0.868 6.253 1.00 92.44 93 LYS A CA 1
ATOM 768 C C . LYS A 1 93 ? -9.430 0.426 5.709 1.00 92.44 93 LYS A C 1
ATOM 770 O O . LYS A 1 93 ? -10.069 1.474 5.751 1.00 92.44 93 LYS A O 1
ATOM 775 N N . TYR A 1 94 ? -8.196 0.366 5.213 1.00 92.56 94 TYR A N 1
ATOM 776 C CA . TYR A 1 94 ? -7.460 1.520 4.713 1.00 92.56 94 TYR A CA 1
ATOM 777 C C . TYR A 1 94 ? -7.398 1.582 3.183 1.00 92.56 94 TYR A C 1
ATOM 779 O O . TYR A 1 94 ? -6.822 2.540 2.668 1.00 92.56 94 TYR A O 1
ATOM 787 N N . SER A 1 95 ? -8.015 0.640 2.454 1.00 92.25 95 SER A N 1
ATOM 788 C CA . SER A 1 95 ? -7.928 0.532 0.987 1.00 92.25 95 SER A CA 1
ATOM 789 C C . SER A 1 95 ? -8.229 1.841 0.261 1.00 92.25 95 SER A C 1
ATOM 791 O O . SER A 1 95 ? -7.449 2.245 -0.588 1.00 92.25 95 SER A O 1
ATOM 793 N N . SER A 1 96 ? -9.280 2.570 0.653 1.00 93.44 96 SER A N 1
ATOM 794 C CA . SER A 1 96 ? -9.606 3.864 0.028 1.00 93.44 96 SER A CA 1
ATOM 795 C C . SER A 1 96 ? -8.516 4.926 0.256 1.00 93.44 96 SER A C 1
ATOM 797 O O . SER A 1 96 ? -8.181 5.686 -0.652 1.00 93.44 96 SER A O 1
ATOM 799 N N . THR A 1 97 ? -7.903 4.961 1.449 1.00 95.31 97 THR A N 1
ATOM 800 C CA . THR A 1 97 ? -6.766 5.863 1.714 1.00 95.31 97 THR A CA 1
ATOM 801 C C . THR A 1 97 ? -5.542 5.445 0.896 1.00 95.31 97 THR A C 1
ATOM 803 O O . THR A 1 97 ? -4.853 6.304 0.352 1.00 95.31 97 THR A O 1
ATOM 806 N N . LEU A 1 98 ? -5.273 4.140 0.804 1.00 95.75 98 LEU A N 1
ATOM 807 C CA . LEU A 1 98 ? -4.155 3.588 0.039 1.00 95.75 98 LEU A CA 1
ATOM 808 C C . LEU A 1 98 ? -4.286 3.901 -1.453 1.00 95.75 98 LEU A C 1
ATOM 810 O O . LEU A 1 98 ? -3.326 4.389 -2.039 1.00 95.75 98 LEU A O 1
ATOM 814 N N . GLU A 1 99 ? -5.466 3.700 -2.032 1.00 95.62 99 GLU A N 1
ATOM 815 C CA . GLU A 1 99 ? -5.783 4.022 -3.428 1.00 95.62 99 GLU A CA 1
ATOM 816 C C . GLU A 1 99 ? -5.633 5.524 -3.716 1.00 95.62 99 GLU A C 1
ATOM 818 O O . GLU A 1 99 ? -5.039 5.916 -4.715 1.00 95.62 99 GLU A O 1
ATOM 823 N N . THR A 1 100 ? -6.102 6.382 -2.804 1.00 95.88 100 THR A N 1
ATOM 824 C CA . THR A 1 100 ? -6.052 7.843 -2.997 1.00 95.88 100 THR A CA 1
ATOM 825 C C . THR A 1 100 ? -4.640 8.418 -2.861 1.00 95.88 100 THR A C 1
ATOM 827 O O . THR A 1 100 ? -4.314 9.394 -3.532 1.00 95.88 100 THR A O 1
ATOM 830 N N . LEU A 1 101 ? -3.816 7.878 -1.954 1.00 96.25 101 LEU A N 1
ATOM 831 C CA . LEU A 1 101 ? -2.547 8.510 -1.569 1.00 96.25 101 LEU A CA 1
ATOM 832 C C . LEU A 1 101 ? -1.294 7.797 -2.081 1.00 96.25 101 LEU A C 1
ATOM 834 O O . LEU A 1 101 ? -0.275 8.457 -2.263 1.00 96.25 101 LEU A O 1
ATOM 838 N N . LEU A 1 102 ? -1.327 6.471 -2.236 1.00 97.00 102 LEU A N 1
ATOM 839 C CA . LEU A 1 102 ? -0.127 5.665 -2.490 1.00 97.00 102 LEU A CA 1
ATOM 840 C C . LEU A 1 102 ? -0.212 4.876 -3.800 1.00 97.00 102 LEU A C 1
ATOM 842 O O . LEU A 1 102 ? 0.732 4.895 -4.582 1.00 97.00 102 LEU A O 1
ATOM 846 N N . PHE A 1 103 ? -1.332 4.199 -4.042 1.00 96.69 103 PHE A N 1
ATOM 847 C CA . PHE A 1 103 ? -1.577 3.354 -5.212 1.00 96.69 103 PHE A CA 1
ATOM 848 C C . PHE A 1 103 ? -2.473 4.081 -6.218 1.00 96.69 103 PHE A C 1
ATOM 850 O O . PHE A 1 103 ? -3.550 3.609 -6.570 1.00 96.69 103 PHE A O 1
ATOM 857 N N . THR A 1 104 ? -2.033 5.269 -6.634 1.00 96.62 104 THR A N 1
ATOM 858 C CA . THR A 1 104 ? -2.744 6.096 -7.613 1.00 96.62 104 THR A CA 1
ATOM 859 C C . THR A 1 104 ? -2.516 5.581 -9.036 1.00 96.62 104 THR A C 1
ATOM 861 O O . THR A 1 104 ? -1.608 4.791 -9.291 1.00 96.62 104 THR A O 1
ATOM 864 N N . GLN A 1 105 ? -3.313 6.063 -9.994 1.00 93.88 105 GLN A N 1
ATOM 865 C CA . GLN A 1 105 ? -3.205 5.671 -11.409 1.00 93.88 105 GLN A CA 1
ATOM 866 C C . GLN A 1 105 ? -1.868 6.054 -12.065 1.00 93.88 105 GLN A C 1
ATOM 868 O O . GLN A 1 105 ? -1.526 5.501 -13.105 1.00 93.88 105 GLN A O 1
ATOM 873 N N . ASP A 1 106 ? -1.120 6.979 -11.461 1.00 94.69 106 ASP A N 1
ATOM 874 C CA . ASP A 1 106 ? 0.196 7.411 -11.943 1.00 94.69 106 ASP A CA 1
ATOM 875 C C . ASP A 1 106 ? 1.336 6.497 -11.455 1.00 94.69 106 ASP A C 1
ATOM 877 O O . ASP A 1 106 ? 2.487 6.664 -11.866 1.00 94.69 106 ASP A O 1
ATOM 881 N N . LEU A 1 107 ? 1.048 5.551 -10.552 1.00 97.19 107 LEU A N 1
ATOM 882 C CA . LEU A 1 107 ? 2.024 4.570 -10.093 1.00 97.19 107 LEU A CA 1
ATOM 883 C C . LEU A 1 107 ? 2.334 3.560 -11.205 1.00 97.19 107 LEU A C 1
ATOM 885 O O . LEU A 1 107 ? 1.464 3.197 -11.994 1.00 97.19 107 LEU A O 1
ATOM 889 N N . ASP A 1 108 ? 3.574 3.064 -11.229 1.00 97.31 108 ASP A N 1
ATOM 890 C CA . ASP A 1 108 ? 3.984 2.031 -12.177 1.00 97.31 108 ASP A CA 1
ATOM 891 C C . ASP A 1 108 ? 3.018 0.824 -12.152 1.00 97.31 108 ASP A C 1
ATOM 893 O O . ASP A 1 108 ? 2.754 0.282 -11.066 1.00 97.31 108 ASP A O 1
ATOM 897 N N . PRO A 1 109 ? 2.521 0.368 -13.322 1.00 96.81 109 PRO A N 1
ATOM 898 C CA . PRO A 1 109 ? 1.528 -0.698 -13.408 1.00 96.81 109 PRO A CA 1
ATOM 899 C C . PRO A 1 109 ? 1.935 -1.985 -12.693 1.00 96.81 109 PRO A C 1
ATOM 901 O O . PRO A 1 109 ? 1.094 -2.619 -12.064 1.00 96.81 109 PRO A O 1
ATOM 904 N N . HIS A 1 110 ? 3.220 -2.354 -12.704 1.00 95.44 110 HIS A N 1
ATOM 905 C CA . HIS A 1 110 ? 3.657 -3.600 -12.079 1.00 95.44 110 HIS A CA 1
AT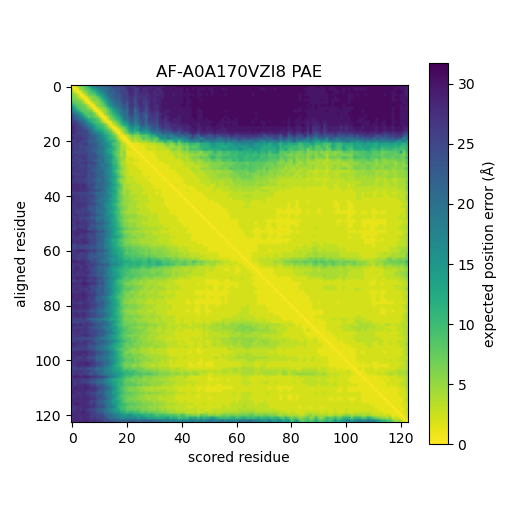OM 906 C C . HIS A 1 110 ? 3.498 -3.567 -10.556 1.00 95.44 110 HIS A C 1
ATOM 908 O O . HIS A 1 110 ? 3.233 -4.594 -9.934 1.00 95.44 110 HIS A O 1
ATOM 914 N N . ILE A 1 111 ? 3.672 -2.392 -9.942 1.00 97.50 111 ILE A N 1
ATOM 915 C CA . ILE A 1 111 ? 3.471 -2.202 -8.502 1.00 97.50 111 ILE A CA 1
ATOM 916 C C . ILE A 1 111 ? 1.975 -2.058 -8.211 1.00 97.50 111 ILE A C 1
ATOM 918 O O . ILE A 1 111 ? 1.474 -2.653 -7.255 1.00 97.50 111 ILE A O 1
ATOM 922 N N . LEU A 1 112 ? 1.262 -1.289 -9.037 1.00 97.56 112 LEU A N 1
ATOM 923 C CA . LEU A 1 112 ? -0.167 -1.032 -8.881 1.00 97.56 112 LEU A CA 1
ATOM 924 C C . LEU A 1 112 ? -1.006 -2.317 -8.988 1.00 97.56 112 LEU A C 1
ATOM 926 O O . LEU A 1 112 ? -1.931 -2.522 -8.200 1.00 97.56 112 LEU A O 1
ATOM 930 N N . ASP A 1 113 ? -0.630 -3.233 -9.880 1.00 96.44 113 ASP A N 1
ATOM 931 C CA . ASP A 1 113 ? -1.307 -4.517 -10.068 1.00 96.44 113 ASP A CA 1
ATOM 932 C C . ASP A 1 113 ? -1.329 -5.372 -8.797 1.00 96.44 113 ASP A C 1
ATOM 934 O O . ASP A 1 113 ? -2.302 -6.085 -8.555 1.00 96.44 113 ASP A O 1
ATOM 938 N N . VAL A 1 114 ? -0.308 -5.277 -7.940 1.00 96.31 114 VAL A N 1
ATOM 939 C CA . VAL A 1 114 ? -0.295 -5.975 -6.644 1.00 96.31 114 VAL A CA 1
ATOM 940 C C . VAL A 1 114 ? -1.443 -5.502 -5.752 1.00 96.31 114 VAL A C 1
ATOM 942 O O . VAL A 1 114 ? -2.104 -6.318 -5.106 1.00 96.31 114 VAL A O 1
ATOM 945 N N . PHE A 1 115 ? -1.700 -4.193 -5.727 1.00 96.56 115 PHE A N 1
ATOM 946 C CA . PHE A 1 115 ? -2.797 -3.623 -4.954 1.00 96.56 115 PHE A CA 1
ATOM 947 C C . PHE A 1 115 ? -4.155 -3.997 -5.556 1.00 96.56 115 PHE A C 1
ATOM 949 O O . PHE A 1 115 ? -5.042 -4.435 -4.826 1.00 96.56 115 PHE A O 1
ATOM 956 N N . HIS A 1 116 ? -4.309 -3.920 -6.879 1.00 95.38 116 HIS A N 1
ATOM 957 C CA . HIS A 1 116 ? -5.547 -4.335 -7.544 1.00 95.38 116 HIS A CA 1
ATOM 958 C C . HIS A 1 116 ? -5.863 -5.819 -7.328 1.00 95.38 116 HIS A C 1
ATOM 960 O O . HIS A 1 116 ? -7.010 -6.164 -7.048 1.00 95.38 116 HIS A O 1
ATOM 966 N N . GLN A 1 117 ? -4.858 -6.697 -7.395 1.00 94.69 117 GLN A N 1
ATOM 967 C CA . GLN A 1 117 ? -5.018 -8.121 -7.086 1.00 94.69 117 GLN A CA 1
ATOM 968 C C . GLN A 1 117 ? -5.490 -8.331 -5.645 1.00 94.69 117 GLN A C 1
ATOM 970 O O . GLN A 1 117 ? -6.390 -9.132 -5.408 1.00 94.69 117 GLN A O 1
ATOM 975 N N . PHE A 1 118 ? -4.926 -7.592 -4.686 1.00 94.62 118 PHE A N 1
ATOM 976 C CA . PHE A 1 118 ? -5.382 -7.630 -3.299 1.00 94.62 118 PHE A CA 1
ATOM 977 C C . PHE A 1 118 ? -6.850 -7.197 -3.165 1.00 94.62 118 PHE A C 1
ATOM 979 O O . PHE A 1 118 ? -7.649 -7.922 -2.574 1.00 94.62 118 PHE A O 1
ATOM 986 N N . VAL A 1 119 ? -7.234 -6.061 -3.758 1.00 92.75 119 VAL A N 1
ATOM 987 C CA . VAL A 1 119 ? -8.621 -5.566 -3.722 1.00 92.75 119 VAL A CA 1
ATOM 988 C C . VAL A 1 119 ? -9.588 -6.573 -4.357 1.00 92.75 119 VAL A C 1
ATOM 990 O O . VAL A 1 119 ? -10.654 -6.829 -3.800 1.00 92.75 119 VAL A O 1
ATOM 993 N N . ALA A 1 120 ? -9.203 -7.202 -5.470 1.00 92.38 120 ALA A N 1
ATOM 994 C CA . ALA A 1 120 ? -10.003 -8.220 -6.150 1.00 92.38 120 ALA A CA 1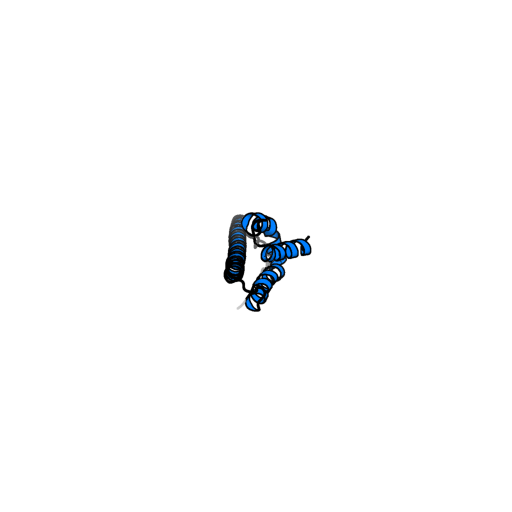
ATOM 995 C C . ALA A 1 120 ? -10.210 -9.504 -5.319 1.00 92.38 120 ALA A C 1
ATOM 997 O O . ALA A 1 120 ? -11.203 -10.198 -5.502 1.00 92.38 120 ALA A O 1
ATOM 998 N N . LEU A 1 121 ? -9.287 -9.835 -4.411 1.00 89.50 121 LEU A N 1
ATOM 999 C CA . LEU A 1 121 ? -9.414 -10.992 -3.513 1.00 89.50 121 LEU A CA 1
ATOM 1000 C C . LEU A 1 121 ? -10.249 -10.694 -2.262 1.00 89.50 121 LEU A C 1
ATOM 1002 O O . LEU A 1 121 ? -10.769 -11.617 -1.640 1.00 89.50 121 LEU A O 1
ATOM 1006 N N . CYS A 1 122 ? -10.338 -9.423 -1.873 1.00 80.19 122 CYS A N 1
ATOM 1007 C CA . CYS A 1 122 ? -11.076 -8.973 -0.694 1.00 80.19 122 CYS A CA 1
ATOM 1008 C C . CYS A 1 122 ? -12.454 -8.369 -1.023 1.00 80.19 122 CYS A C 1
ATOM 1010 O O . CYS A 1 122 ? -13.097 -7.837 -0.113 1.00 80.19 122 CYS A O 1
ATOM 1012 N N . SER A 1 123 ? -12.873 -8.409 -2.294 1.00 64.31 123 SER A N 1
ATOM 1013 C CA . SER A 1 123 ? -14.188 -7.946 -2.771 1.00 64.31 123 SER A CA 1
ATOM 1014 C C . SER A 1 123 ? -15.266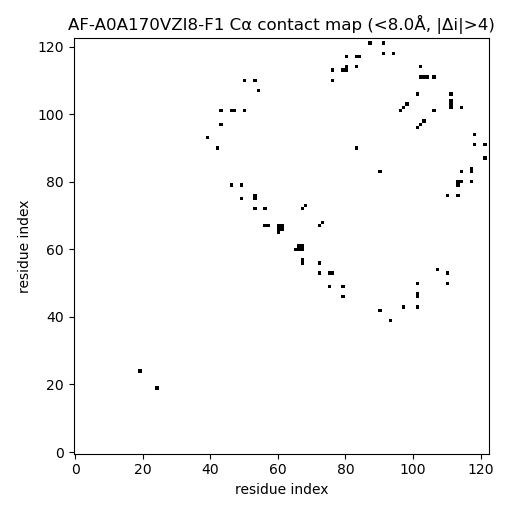 -9.022 -2.720 1.00 64.31 123 SER A C 1
ATOM 1016 O O . SER A 1 123 ? -14.930 -10.226 -2.668 1.00 64.31 123 SER A O 1
#

Sequence (123 aa):
GSSSGDESDDSLTGRGDDKPTEEMVERMEERLETAQGDQKNLFLIIFQRFIMILSEHLVRCDTDNKEFDNYWYRWTIGRLQHVFLAHHEQVQKYSSTLETLLFTQDLDPHILDVFHQFVALCS

InterPro domains:
  IPR015174 MIF4G-like, type 2 [PF09090] (18-93)
  IPR016024 Armadillo-type fold [SSF48371] (17-121)
  IPR027159 Nuclear cap-binding protein subunit 1 [PTHR12412] (17-122)

Mean predicted aligned error: 9.48 Å

Nearest PDB structures (foldseek):
  8suy-assembly1_A  TM=9.895E-01  e=4.270E-08  Homo sapiens
  5oo6-assembly1_A  TM=9.844E-01  e=5.103E-08  Homo sapiens
  5oo6-assembly5_M  TM=9.903E-01  e=5.746E-08  Homo sapiens
  1h6k-assembly1_A  TM=9.866E-01  e=7.286E-08  Homo sapiens
  5oo6-assembly3_G  TM=9.870E-01  e=7.286E-08  Homo sapiens

Secondary structure (DSSP, 8-state):
--------------S---SPPHHHHHHHHHHHHHHHHHHHHHHHHHHHHHHHHHHHHHHHHHHTT--S-SHHHHHHHHHHHHHHHHTHHHHHHHHHHHHHHTS-TTS-HHHHHHHHHHHHH--

Solvent-accessible surface area (backbone atoms only — not comparable to full-atom values): 7518 Å² total; per-residue (Å²): 138,89,81,88,85,84,88,79,86,78,82,84,82,72,98,75,75,93,62,77,49,70,71,56,47,54,55,51,51,56,51,50,54,52,52,50,50,52,52,51,50,50,52,53,53,53,51,52,50,53,50,52,56,52,50,53,47,48,54,49,18,60,76,68,74,43,84,56,91,38,72,68,46,55,51,52,54,50,50,54,50,45,55,50,65,79,38,38,80,63,51,61,78,39,42,70,59,42,41,73,74,68,54,37,93,87,43,60,62,82,64,39,48,52,53,52,53,50,53,66,70,75,104

Radius of gyration: 28.01 Å; Cα contacts (8 Å, |Δi|>4): 50; chains: 1; bounding box: 44×29×103 Å

Organism: Triatoma infestans (NCBI:txid30076)

pLDDT: mean 88.04, std 16.72, range [37.69, 98.56]